Protein AF-A0A2E2G6U6-F1 (afdb_monomer_lite)

pLDDT: mean 74.62, std 21.9, range [36.53, 96.88]

Radius of gyration: 18.7 Å; chains: 1; bounding box: 48×31×41 Å

Sequence (87 aa):
MLADAGLSTIASRLDGMNRTRSVVLVVVQNRYVLRDGQVMFSTHQPEGLEVLTYRSAVNEQTHLLLTDTAEVTFLMRCREDVHHRFV

Secondary structure (DSSP, 8-state):
---------------S-----------PEEEEE-TTS-EEEES---TTS-EEEEEEETTEEEEEE-SHHHHHHHHHHHHHHHHT---

Foldseek 3Di:
DDDDDPPDDDDDDDDDDDPPPPPPPLQAWEWEQEPVRDIDTDPDDLPPFPWDWDAPDPRYIYTYHDDPVNVVVVVVVVVVVVVVPDD

Structure (mmCIF, N/CA/C/O backbone):
data_AF-A0A2E2G6U6-F1
#
_entry.id   AF-A0A2E2G6U6-F1
#
loop_
_atom_site.group_PDB
_atom_site.id
_atom_site.type_symbol
_atom_site.label_atom_id
_atom_site.label_alt_id
_atom_site.label_comp_id
_atom_site.label_asym_id
_atom_site.label_entity_id
_atom_site.label_seq_id
_atom_site.pdbx_PDB_ins_code
_atom_site.Cartn_x
_atom_site.Cartn_y
_atom_site.Cartn_z
_atom_site.occupancy
_atom_site.B_iso_or_equiv
_atom_site.auth_seq_id
_atom_site.auth_comp_id
_atom_site.auth_asym_id
_atom_site.auth_atom_id
_atom_site.pdbx_PDB_model_num
ATOM 1 N N . MET A 1 1 ? -4.534 -5.610 -33.339 1.00 41.47 1 MET A N 1
ATOM 2 C CA . MET A 1 1 ? -4.168 -4.437 -32.520 1.00 41.47 1 MET A CA 1
ATOM 3 C C . MET A 1 1 ? -3.441 -4.976 -31.292 1.00 41.47 1 MET A C 1
ATOM 5 O O . MET A 1 1 ? -4.086 -5.398 -30.346 1.00 41.47 1 MET A O 1
ATOM 9 N N . LEU A 1 2 ? -2.119 -5.121 -31.383 1.00 38.09 2 LEU A N 1
ATOM 10 C CA . LEU A 1 2 ? -1.233 -5.572 -30.304 1.00 38.09 2 LEU A CA 1
ATOM 11 C C . LEU A 1 2 ? -0.073 -4.573 -30.297 1.00 38.09 2 LEU A C 1
ATOM 13 O O . LEU A 1 2 ? 0.523 -4.344 -31.346 1.00 38.09 2 LEU A O 1
ATOM 17 N N . ALA A 1 3 ? 0.142 -3.898 -29.170 1.00 40.59 3 ALA A N 1
ATOM 18 C CA . ALA A 1 3 ? 1.194 -2.902 -29.023 1.00 40.59 3 ALA A CA 1
ATOM 19 C C . ALA A 1 3 ? 2.528 -3.619 -28.785 1.00 40.59 3 ALA A C 1
ATOM 21 O O . ALA A 1 3 ? 2.664 -4.366 -27.817 1.00 40.59 3 ALA A O 1
ATOM 22 N N . ASP A 1 4 ? 3.475 -3.406 -29.697 1.00 39.72 4 ASP A N 1
ATOM 23 C CA . ASP A 1 4 ? 4.836 -3.927 -29.626 1.00 39.72 4 ASP A CA 1
ATOM 24 C C . ASP A 1 4 ? 5.586 -3.323 -28.434 1.00 39.72 4 ASP A C 1
ATOM 26 O O . ASP A 1 4 ? 5.663 -2.103 -28.257 1.00 39.72 4 ASP A O 1
ATOM 30 N N . ALA A 1 5 ? 6.146 -4.205 -27.611 1.00 42.25 5 ALA A N 1
ATOM 31 C CA . ALA A 1 5 ? 7.009 -3.873 -26.495 1.00 42.25 5 ALA A CA 1
ATOM 32 C C . ALA A 1 5 ? 8.355 -3.354 -27.026 1.00 42.25 5 ALA A C 1
ATOM 34 O O . ALA A 1 5 ? 9.214 -4.120 -27.460 1.00 42.25 5 ALA A O 1
ATOM 35 N N . GLY A 1 6 ? 8.548 -2.037 -26.977 1.00 37.25 6 GLY A N 1
ATOM 36 C CA . GLY A 1 6 ? 9.815 -1.389 -27.308 1.00 37.25 6 GLY A CA 1
ATOM 37 C C . GLY A 1 6 ? 10.876 -1.600 -26.224 1.00 37.25 6 GLY A C 1
ATOM 38 O O . GLY A 1 6 ? 11.134 -0.700 -25.432 1.00 37.25 6 GLY A O 1
ATOM 39 N N . LEU A 1 7 ? 11.506 -2.776 -26.195 1.00 46.84 7 LEU A N 1
ATOM 40 C CA . LEU A 1 7 ? 12.774 -3.018 -25.498 1.00 46.84 7 LEU A CA 1
ATOM 41 C C . LEU A 1 7 ? 13.924 -2.819 -26.497 1.00 46.84 7 LEU A C 1
ATOM 43 O O . LEU A 1 7 ? 14.266 -3.732 -27.247 1.00 46.84 7 LEU A O 1
ATOM 47 N N . SER A 1 8 ? 14.524 -1.626 -26.538 1.00 43.56 8 SER A N 1
ATOM 48 C CA . SER A 1 8 ? 15.690 -1.362 -27.389 1.00 43.56 8 SER A CA 1
ATOM 49 C C . SER A 1 8 ? 17.008 -1.765 -26.707 1.00 43.56 8 SER A C 1
ATOM 51 O O . SER A 1 8 ? 17.559 -1.071 -25.861 1.00 43.56 8 SER A O 1
ATOM 53 N N . THR A 1 9 ? 17.470 -2.949 -27.113 1.00 42.41 9 THR A N 1
ATOM 54 C CA . THR A 1 9 ? 18.830 -3.347 -27.526 1.00 42.41 9 THR A CA 1
ATOM 55 C C . THR A 1 9 ? 20.059 -2.837 -26.756 1.00 42.41 9 THR A C 1
ATOM 57 O O . THR A 1 9 ? 20.463 -1.679 -26.818 1.00 42.41 9 THR A O 1
ATOM 60 N N . ILE A 1 10 ? 20.747 -3.817 -26.165 1.00 57.66 10 ILE A N 1
ATOM 61 C CA . ILE A 1 10 ? 22.098 -3.794 -25.591 1.00 57.66 10 ILE A CA 1
ATOM 62 C C . ILE A 1 10 ? 23.142 -3.442 -26.666 1.00 57.66 10 ILE A C 1
ATOM 64 O O . ILE A 1 10 ? 23.225 -4.117 -27.691 1.00 57.66 10 ILE A O 1
ATOM 68 N N . ALA A 1 11 ? 24.005 -2.461 -26.393 1.00 41.81 11 ALA A N 1
ATOM 69 C CA . ALA A 1 11 ? 25.236 -2.229 -27.148 1.00 41.81 11 ALA A CA 1
ATOM 70 C C . ALA A 1 11 ? 26.439 -2.222 -26.194 1.00 41.81 11 ALA A C 1
ATOM 72 O O . ALA A 1 11 ? 26.733 -1.231 -25.530 1.00 41.81 11 ALA A O 1
ATOM 73 N N . SER A 1 12 ? 27.137 -3.352 -26.121 1.00 48.12 12 SER A N 1
ATOM 74 C CA . SER A 1 12 ? 28.441 -3.489 -25.477 1.00 48.12 12 SER A CA 1
ATOM 75 C C . SER A 1 12 ? 29.538 -3.449 -26.541 1.00 48.12 12 SER A C 1
ATOM 77 O O . SER A 1 12 ? 29.801 -4.446 -27.209 1.00 48.12 12 SER A O 1
ATOM 79 N N . ARG A 1 13 ? 30.218 -2.305 -26.686 1.00 45.75 13 ARG A N 1
ATOM 80 C CA . ARG A 1 13 ? 31.565 -2.237 -27.275 1.00 45.75 13 ARG A CA 1
ATOM 81 C C . ARG A 1 13 ? 32.411 -1.220 -26.515 1.00 45.75 13 ARG A C 1
ATOM 83 O O . ARG A 1 13 ? 32.105 -0.034 -26.505 1.00 45.75 13 ARG A O 1
ATOM 90 N N . LEU A 1 14 ? 33.442 -1.735 -25.843 1.00 54.47 14 LEU A N 1
ATOM 91 C CA . LEU A 1 14 ? 34.535 -0.959 -25.272 1.00 54.47 14 LEU A CA 1
ATOM 92 C C . LEU A 1 14 ? 35.340 -0.336 -26.415 1.00 54.47 14 LEU A C 1
ATOM 94 O O . LEU A 1 14 ? 35.913 -1.086 -27.198 1.00 54.47 14 LEU A O 1
ATOM 98 N N . ASP A 1 15 ? 35.451 0.988 -26.446 1.00 45.00 15 ASP A N 1
ATOM 99 C CA . ASP A 1 15 ? 36.742 1.628 -26.692 1.00 45.00 15 ASP A CA 1
ATOM 100 C C . ASP A 1 15 ? 36.730 3.081 -26.195 1.00 45.00 15 ASP A C 1
ATOM 102 O O . ASP A 1 15 ? 35.729 3.780 -26.331 1.00 45.00 15 ASP A O 1
ATOM 106 N N . GLY A 1 16 ? 37.840 3.534 -25.614 1.00 43.06 16 GLY A N 1
ATOM 107 C CA . GLY A 1 16 ? 38.064 4.958 -25.331 1.00 43.06 16 GLY A CA 1
ATOM 108 C C . GLY A 1 16 ? 37.573 5.489 -23.976 1.00 43.06 16 GLY A C 1
ATOM 109 O O . GLY A 1 16 ? 36.489 6.039 -23.834 1.00 43.06 16 GLY A O 1
ATOM 110 N N . MET A 1 17 ? 38.447 5.375 -22.977 1.00 49.94 17 MET A N 1
ATOM 111 C CA . MET A 1 17 ? 38.747 6.361 -21.924 1.00 49.94 17 MET A CA 1
ATOM 112 C C . MET A 1 17 ? 37.845 7.622 -21.814 1.00 49.94 17 MET A C 1
ATOM 114 O O . MET A 1 17 ? 38.249 8.729 -22.147 1.00 49.94 17 MET A O 1
ATOM 118 N N . ASN A 1 18 ? 36.649 7.477 -21.240 1.00 48.03 18 ASN A N 1
ATOM 119 C CA . ASN A 1 18 ? 35.986 8.520 -20.449 1.00 48.03 18 ASN A CA 1
ATOM 120 C C . ASN A 1 18 ? 34.950 7.831 -19.552 1.00 48.03 18 ASN A C 1
ATOM 122 O O . ASN A 1 18 ? 33.861 7.475 -19.996 1.00 48.03 18 ASN A O 1
ATOM 126 N N . ARG A 1 19 ? 35.309 7.543 -18.293 1.00 49.75 19 ARG A N 1
ATOM 127 C CA . ARG A 1 19 ? 34.392 6.917 -17.322 1.00 49.75 19 ARG A CA 1
ATOM 128 C C . ARG A 1 19 ? 33.369 7.946 -16.843 1.00 49.75 19 ARG A C 1
ATOM 130 O O . ARG A 1 19 ? 33.348 8.327 -15.674 1.00 49.75 19 ARG A O 1
ATOM 137 N N . THR A 1 20 ? 32.491 8.371 -17.739 1.00 54.22 20 THR A N 1
ATOM 138 C CA . THR A 1 20 ? 31.211 8.947 -17.356 1.00 54.22 20 THR A CA 1
ATOM 139 C C . THR A 1 20 ? 30.443 7.811 -16.693 1.00 54.22 20 THR A C 1
ATOM 141 O O . THR A 1 20 ? 30.039 6.856 -17.353 1.00 54.22 20 THR A O 1
ATOM 144 N N . ARG A 1 21 ? 30.327 7.838 -15.361 1.00 49.41 21 ARG A N 1
ATOM 145 C CA . ARG A 1 21 ? 29.431 6.933 -14.635 1.00 49.41 21 ARG A CA 1
ATOM 146 C C . ARG A 1 21 ? 28.022 7.190 -15.165 1.00 49.41 21 ARG A C 1
ATOM 148 O O . ARG A 1 21 ? 27.377 8.143 -14.742 1.00 49.41 21 ARG A O 1
ATOM 155 N N . SER A 1 22 ? 27.553 6.363 -16.093 1.00 54.75 22 SER A N 1
ATOM 156 C CA . SER A 1 22 ? 26.136 6.293 -16.425 1.00 54.75 22 SER A CA 1
ATOM 157 C C . SER A 1 22 ? 25.419 5.791 -15.178 1.00 54.75 22 SER A C 1
ATOM 159 O O . SER A 1 22 ? 25.423 4.598 -14.878 1.00 54.75 22 SER A O 1
ATOM 161 N N . VAL A 1 23 ? 24.877 6.720 -14.393 1.00 57.69 23 VAL A N 1
ATOM 162 C CA . VAL A 1 23 ? 23.959 6.396 -13.306 1.00 57.69 23 VAL A CA 1
ATOM 163 C C . VAL A 1 23 ? 22.679 5.929 -13.982 1.00 57.69 23 VAL A C 1
ATOM 165 O O . VAL A 1 23 ? 21.906 6.736 -14.490 1.00 57.69 23 VAL A O 1
ATOM 168 N N . VAL A 1 24 ? 22.489 4.615 -14.059 1.00 59.25 24 VAL A N 1
ATOM 169 C CA . VAL A 1 24 ? 21.208 4.051 -14.477 1.00 59.25 24 VAL A CA 1
ATOM 170 C C . VAL A 1 24 ? 20.239 4.324 -13.334 1.00 59.25 24 VAL A C 1
ATOM 172 O O . VAL A 1 24 ? 20.305 3.670 -12.294 1.00 59.25 24 VAL A O 1
ATOM 175 N N . LEU A 1 25 ? 19.389 5.341 -13.493 1.00 58.59 25 LEU A N 1
ATOM 176 C CA . LEU A 1 25 ? 18.288 5.592 -12.572 1.00 58.59 25 LEU A CA 1
ATOM 177 C C . LEU A 1 25 ? 17.300 4.437 -12.728 1.00 58.59 25 LEU A C 1
ATOM 179 O O . LEU A 1 25 ? 16.489 4.408 -13.651 1.00 58.59 25 LEU A O 1
ATOM 183 N N . VAL A 1 26 ? 17.406 3.453 -11.844 1.00 62.50 26 VAL A N 1
ATOM 184 C CA . VAL A 1 26 ? 16.406 2.400 -11.740 1.00 62.50 26 VAL A CA 1
ATOM 185 C C . VAL A 1 26 ? 15.185 3.021 -11.076 1.00 62.50 26 VAL A C 1
ATOM 187 O O . VAL A 1 26 ? 15.173 3.241 -9.866 1.00 62.50 26 VAL A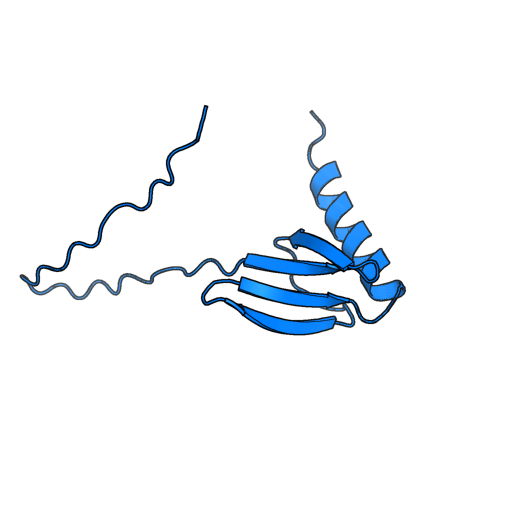 O 1
ATOM 190 N N . VAL A 1 27 ? 14.179 3.361 -11.879 1.00 70.12 27 VAL A N 1
ATOM 191 C CA . VAL A 1 27 ? 12.883 3.805 -11.364 1.00 70.12 27 VAL A CA 1
ATOM 192 C C . VAL A 1 27 ? 12.232 2.597 -10.697 1.00 70.12 27 VAL A C 1
ATOM 194 O O . VAL A 1 27 ? 11.856 1.641 -11.372 1.00 70.12 27 VAL A O 1
ATOM 197 N N . VAL A 1 28 ? 12.161 2.619 -9.367 1.00 77.38 28 VAL A N 1
ATOM 198 C CA . VAL A 1 28 ? 11.467 1.591 -8.589 1.00 77.38 28 VAL A CA 1
ATOM 199 C C . VAL A 1 28 ? 9.982 1.925 -8.593 1.00 77.38 28 VAL A C 1
ATOM 201 O O . VAL A 1 28 ? 9.579 3.011 -8.181 1.00 77.38 28 VAL A O 1
ATOM 204 N N . GLN A 1 29 ? 9.170 0.999 -9.085 1.00 86.44 29 GLN A N 1
ATOM 205 C CA . GLN A 1 29 ? 7.722 1.129 -9.115 1.00 86.44 29 GLN A CA 1
ATOM 206 C C . GLN A 1 29 ? 7.135 0.628 -7.791 1.00 86.44 29 GLN A C 1
ATOM 208 O O . GLN A 1 29 ? 7.346 -0.530 -7.421 1.00 86.44 29 GLN A O 1
ATOM 213 N N . ASN A 1 30 ? 6.381 1.480 -7.088 1.00 92.12 30 ASN A N 1
ATOM 214 C CA . ASN A 1 30 ? 5.698 1.067 -5.863 1.00 92.12 30 ASN A CA 1
ATOM 215 C C . ASN A 1 30 ? 4.322 0.485 -6.196 1.00 92.12 30 ASN A C 1
ATOM 217 O O . ASN A 1 30 ? 3.494 1.102 -6.876 1.00 92.12 30 ASN A O 1
ATOM 221 N N . ARG A 1 31 ? 4.086 -0.714 -5.679 1.00 94.69 31 ARG A N 1
ATOM 222 C CA . ARG A 1 31 ? 2.869 -1.498 -5.843 1.00 94.69 31 ARG A CA 1
ATOM 223 C C . ARG A 1 31 ? 2.220 -1.681 -4.475 1.00 94.69 31 ARG A C 1
ATOM 225 O O . ARG A 1 31 ? 2.795 -2.312 -3.601 1.00 94.69 31 ARG A O 1
ATOM 232 N N . TYR A 1 32 ? 1.023 -1.157 -4.285 1.00 95.56 32 TYR A N 1
ATOM 233 C CA . TYR A 1 32 ? 0.254 -1.281 -3.053 1.00 95.56 32 TYR A CA 1
ATOM 234 C C . TYR A 1 32 ? -0.804 -2.367 -3.213 1.00 95.56 32 TYR A C 1
ATOM 236 O O . TYR A 1 32 ? -1.542 -2.373 -4.197 1.00 95.56 32 TYR A O 1
ATOM 244 N N . VAL A 1 33 ? -0.857 -3.299 -2.266 1.00 96.00 33 VAL A N 1
ATOM 245 C CA . VAL A 1 33 ? -1.871 -4.354 -2.206 1.00 96.00 33 VAL A CA 1
ATOM 246 C C . VAL A 1 33 ? -2.872 -3.969 -1.126 1.00 96.00 33 VAL A C 1
ATOM 248 O O . VAL A 1 33 ? -2.514 -3.887 0.054 1.00 96.00 33 VAL A O 1
ATOM 251 N N . LEU A 1 34 ? -4.100 -3.701 -1.563 1.00 94.81 34 LEU A N 1
ATOM 252 C CA . LEU A 1 34 ? -5.248 -3.449 -0.702 1.00 94.81 34 LEU A CA 1
ATOM 253 C C . LEU A 1 34 ? -5.661 -4.743 0.005 1.00 94.81 34 LEU A C 1
ATOM 255 O O . LEU A 1 34 ? -5.322 -5.854 -0.420 1.00 94.81 34 LEU A O 1
ATOM 259 N N . ARG A 1 35 ? -6.417 -4.612 1.086 1.00 92.75 35 ARG A N 1
ATOM 260 C CA . ARG A 1 35 ? -6.858 -5.739 1.912 1.00 92.75 35 ARG A CA 1
ATOM 261 C C . ARG A 1 35 ? -7.825 -6.673 1.1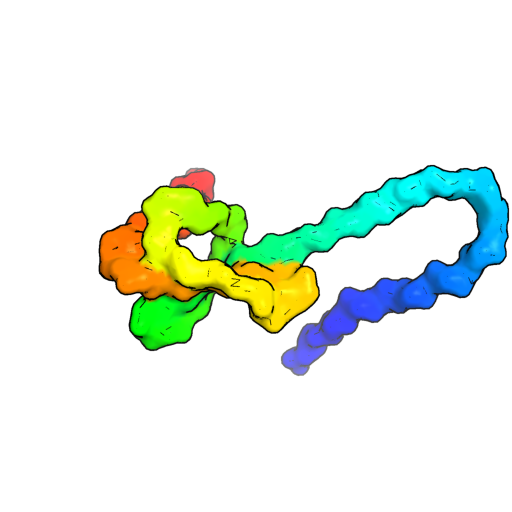95 1.00 92.75 35 ARG A C 1
ATOM 263 O O . ARG A 1 35 ? -7.893 -7.848 1.545 1.00 92.75 35 ARG A O 1
ATOM 270 N N . ASP A 1 36 ? -8.542 -6.175 0.193 1.00 93.00 36 ASP A N 1
ATOM 271 C CA . ASP A 1 36 ? -9.393 -6.982 -0.686 1.00 93.00 36 ASP A CA 1
ATOM 272 C C . ASP A 1 36 ? -8.605 -7.714 -1.793 1.00 93.00 36 ASP A C 1
ATOM 274 O O . ASP A 1 36 ? -9.181 -8.450 -2.594 1.00 93.00 36 ASP A O 1
ATOM 278 N N . GLY A 1 37 ? -7.280 -7.540 -1.828 1.00 92.44 37 GLY A N 1
ATOM 279 C CA . GLY A 1 37 ? -6.381 -8.142 -2.806 1.00 92.44 37 GLY A CA 1
ATOM 280 C C . GLY A 1 37 ? -6.209 -7.327 -4.087 1.00 92.44 37 GLY A C 1
ATOM 281 O O . GLY A 1 37 ? -5.414 -7.725 -4.946 1.00 92.44 37 GLY A O 1
ATOM 282 N N . GLN A 1 38 ? -6.898 -6.191 -4.235 1.00 94.62 38 GLN A N 1
ATOM 283 C CA . GLN A 1 38 ? -6.663 -5.288 -5.355 1.00 94.62 38 GLN A CA 1
ATOM 284 C C . GLN A 1 38 ? -5.263 -4.681 -5.290 1.00 94.62 38 GLN A C 1
ATOM 286 O O . GLN A 1 38 ? -4.663 -4.499 -4.230 1.00 94.62 38 GLN A O 1
ATOM 291 N N . VAL A 1 39 ? -4.731 -4.358 -6.464 1.00 93.75 39 VAL A N 1
ATOM 292 C CA . VAL A 1 39 ? -3.387 -3.815 -6.625 1.00 93.75 39 VAL A CA 1
ATOM 293 C C . VAL A 1 39 ? -3.487 -2.414 -7.202 1.00 93.75 39 VAL A C 1
ATOM 295 O O . VAL A 1 39 ? -4.085 -2.219 -8.258 1.00 93.75 39 VAL A O 1
ATOM 298 N N . MET A 1 40 ? -2.829 -1.460 -6.553 1.00 92.56 40 MET A N 1
ATOM 299 C CA . MET A 1 40 ? -2.691 -0.090 -7.031 1.00 92.56 40 MET A CA 1
ATOM 300 C C . MET A 1 40 ? -1.222 0.280 -7.199 1.00 92.56 40 MET A C 1
ATOM 302 O O . MET A 1 40 ? -0.367 -0.133 -6.421 1.00 92.56 40 MET A O 1
ATOM 306 N N . PHE A 1 41 ? -0.923 1.094 -8.204 1.00 90.94 41 PHE A N 1
ATOM 307 C CA . PHE A 1 41 ? 0.406 1.668 -8.393 1.00 90.94 41 PHE A CA 1
ATOM 308 C C . PHE A 1 41 ? 0.384 3.123 -7.946 1.00 90.94 41 PHE A C 1
ATOM 310 O O . PHE A 1 41 ? -0.565 3.846 -8.245 1.00 90.94 41 PHE A O 1
ATOM 317 N N . SER A 1 42 ? 1.414 3.549 -7.225 1.00 88.56 42 SER A N 1
ATOM 318 C CA . SER A 1 42 ? 1.514 4.919 -6.724 1.00 88.56 42 SER A CA 1
ATOM 319 C C . SER A 1 42 ? 2.972 5.350 -6.663 1.00 88.56 42 SER A C 1
ATOM 321 O O . SER A 1 42 ? 3.858 4.528 -6.456 1.00 88.56 42 SER A O 1
ATOM 323 N N . THR A 1 43 ? 3.243 6.635 -6.846 1.00 86.81 43 THR A N 1
ATOM 324 C CA . THR A 1 43 ? 4.569 7.224 -6.596 1.00 86.81 43 THR A CA 1
ATOM 325 C C . THR A 1 43 ? 4.764 7.572 -5.123 1.00 86.81 43 THR A C 1
ATOM 327 O O . THR A 1 43 ? 5.891 7.823 -4.697 1.00 86.81 43 THR A O 1
ATOM 330 N N . HIS A 1 44 ? 3.686 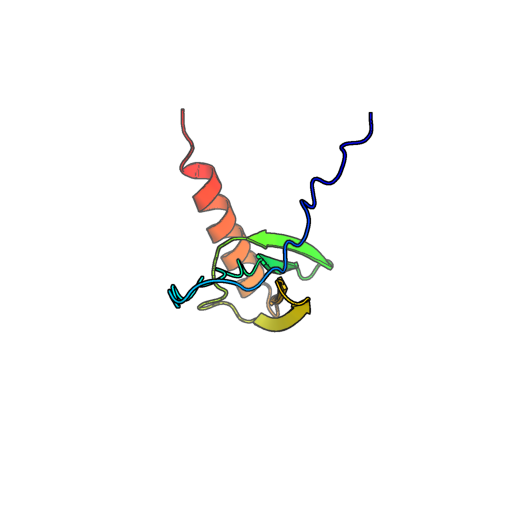7.552 -4.334 1.00 86.88 44 HIS A N 1
ATOM 331 C CA . HIS A 1 44 ? 3.740 7.813 -2.907 1.00 86.88 44 HIS A CA 1
ATOM 332 C C . HIS A 1 44 ? 4.619 6.795 -2.193 1.00 86.88 44 HIS A C 1
ATOM 334 O O . HIS A 1 44 ? 4.568 5.589 -2.463 1.00 86.88 44 HIS A O 1
ATOM 340 N N . GLN A 1 45 ? 5.401 7.299 -1.245 1.00 88.00 45 GLN A N 1
ATOM 341 C CA . GLN A 1 45 ? 6.134 6.468 -0.305 1.0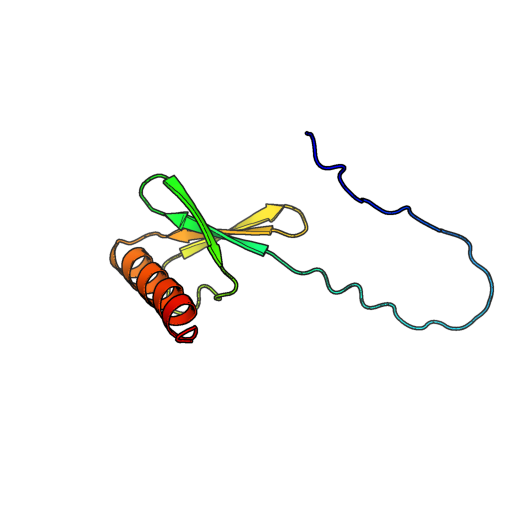0 88.00 45 GLN A CA 1
ATOM 342 C C . GLN A 1 45 ? 5.194 5.990 0.810 1.00 88.00 45 GLN A C 1
ATOM 344 O O . GLN A 1 45 ? 4.243 6.698 1.159 1.00 88.00 45 GLN A O 1
ATOM 349 N N . PRO A 1 46 ? 5.456 4.819 1.411 1.00 89.50 46 PRO A N 1
ATOM 350 C CA . PRO A 1 46 ? 4.592 4.246 2.440 1.00 89.50 46 PRO A CA 1
ATOM 351 C C . PRO A 1 46 ? 4.732 4.932 3.812 1.00 89.50 46 PRO A C 1
ATOM 353 O O . PRO A 1 46 ? 4.347 4.373 4.835 1.00 89.50 46 PRO A O 1
ATOM 356 N N . GLU A 1 47 ? 5.325 6.123 3.876 1.00 91.81 47 GLU A N 1
ATOM 357 C CA . GLU A 1 47 ? 5.639 6.810 5.126 1.00 91.81 47 GLU A CA 1
ATOM 358 C C . GLU A 1 47 ? 4.368 7.111 5.933 1.00 91.81 47 GLU A C 1
ATOM 360 O O . GLU A 1 47 ? 3.396 7.695 5.436 1.00 91.81 47 GLU A O 1
ATOM 365 N N . GLY A 1 48 ? 4.375 6.689 7.199 1.00 90.12 48 GLY A N 1
ATOM 366 C CA . GLY A 1 48 ? 3.222 6.804 8.093 1.00 90.12 48 GLY A CA 1
ATOM 367 C C . GLY A 1 48 ? 2.080 5.829 7.790 1.00 90.12 48 GLY A C 1
ATOM 368 O O . GLY A 1 48 ? 1.021 5.960 8.395 1.00 90.12 48 GLY A O 1
ATOM 369 N N . LEU A 1 49 ? 2.271 4.868 6.879 1.00 95.56 49 LEU A N 1
ATOM 370 C CA . LEU A 1 49 ? 1.338 3.768 6.653 1.00 95.56 49 LEU A CA 1
ATOM 371 C C . LEU A 1 49 ? 1.840 2.500 7.344 1.00 95.56 49 LEU A C 1
ATOM 373 O O . LEU A 1 49 ? 3.018 2.147 7.269 1.00 95.56 49 LEU A O 1
ATOM 377 N N . GLU A 1 50 ? 0.924 1.774 7.974 1.00 96.56 50 GLU A N 1
ATOM 378 C CA . GLU A 1 50 ? 1.204 0.442 8.502 1.00 96.56 50 GLU A CA 1
ATOM 379 C C . GLU A 1 50 ? 1.234 -0.561 7.344 1.00 96.56 50 GLU A C 1
ATOM 381 O O . GLU A 1 50 ? 0.199 -1.076 6.907 1.00 96.56 50 GLU A O 1
ATOM 386 N N . VAL A 1 51 ? 2.436 -0.807 6.818 1.00 96.88 51 VAL A N 1
ATOM 387 C CA . VAL A 1 51 ? 2.657 -1.704 5.680 1.00 96.88 51 VAL A CA 1
ATOM 388 C C . VAL A 1 51 ? 3.722 -2.759 5.953 1.00 96.88 51 VAL A C 1
ATOM 390 O O . VAL A 1 51 ? 4.731 -2.501 6.609 1.00 96.88 51 VAL A O 1
ATOM 393 N N . LEU A 1 52 ? 3.550 -3.933 5.347 1.00 96.12 52 LEU A N 1
ATOM 394 C CA . LEU A 1 52 ? 4.645 -4.874 5.124 1.00 96.12 52 LEU A CA 1
ATOM 395 C C . LEU A 1 52 ? 5.228 -4.629 3.734 1.00 96.12 52 LEU A C 1
ATOM 397 O O . LEU A 1 52 ? 4.508 -4.665 2.739 1.00 96.12 52 LEU A O 1
ATOM 401 N N . THR A 1 53 ? 6.537 -4.406 3.657 1.00 95.31 53 THR A N 1
ATOM 402 C CA . THR A 1 53 ? 7.208 -4.060 2.401 1.00 95.31 53 THR A CA 1
ATOM 403 C C . THR A 1 53 ? 8.180 -5.148 1.973 1.00 95.31 53 THR A C 1
ATOM 405 O O . THR A 1 53 ? 9.027 -5.571 2.757 1.00 95.31 53 THR A O 1
ATOM 408 N N . TYR A 1 54 ? 8.090 -5.573 0.715 1.00 92.12 54 TYR A N 1
ATOM 409 C CA . TYR A 1 54 ? 9.005 -6.544 0.121 1.00 92.12 54 TYR A CA 1
ATOM 410 C C . TYR A 1 54 ? 9.296 -6.210 -1.342 1.00 92.12 54 TYR A C 1
ATOM 412 O O . TYR A 1 54 ? 8.527 -5.529 -2.018 1.00 92.12 54 TYR A O 1
ATOM 420 N N . ARG A 1 55 ? 10.432 -6.688 -1.852 1.00 91.62 55 ARG A N 1
ATOM 421 C CA . ARG A 1 55 ? 10.793 -6.529 -3.264 1.00 91.62 55 ARG A CA 1
ATOM 422 C C . ARG A 1 55 ? 10.147 -7.652 -4.077 1.00 91.62 55 ARG A C 1
ATOM 424 O O . ARG A 1 55 ? 10.440 -8.817 -3.820 1.00 91.62 55 ARG A O 1
ATOM 431 N N . SER A 1 56 ? 9.283 -7.310 -5.033 1.00 84.31 56 SER A N 1
ATOM 432 C CA . SER A 1 56 ? 8.629 -8.293 -5.915 1.00 84.31 56 SER A CA 1
ATOM 433 C C . SER A 1 56 ? 9.449 -8.591 -7.169 1.00 84.31 56 SER A C 1
ATOM 435 O O . SER A 1 56 ? 9.482 -9.733 -7.618 1.00 84.31 56 SER A O 1
ATOM 437 N N . ALA A 1 57 ? 10.146 -7.586 -7.704 1.00 85.00 57 ALA A N 1
ATOM 438 C CA . ALA A 1 57 ? 11.017 -7.703 -8.870 1.00 85.00 57 ALA A CA 1
ATOM 439 C C . ALA A 1 57 ? 12.198 -6.723 -8.766 1.00 85.00 57 ALA A C 1
ATOM 441 O O . ALA A 1 57 ? 12.269 -5.913 -7.844 1.00 85.00 57 ALA A O 1
ATOM 442 N N . VAL A 1 58 ? 13.139 -6.779 -9.718 1.00 79.38 58 VAL A N 1
ATOM 443 C CA . VAL A 1 58 ? 14.352 -5.930 -9.718 1.00 79.38 58 VAL A CA 1
ATOM 444 C C . VAL A 1 58 ? 14.009 -4.436 -9.618 1.00 79.38 58 VAL A C 1
ATOM 446 O O . VAL A 1 58 ? 14.703 -3.706 -8.912 1.00 79.38 58 VAL A O 1
ATOM 449 N N . ASN A 1 59 ? 12.898 -4.017 -10.234 1.00 86.06 59 ASN A N 1
ATOM 450 C CA . ASN A 1 59 ? 12.448 -2.624 -10.283 1.00 86.06 59 ASN A CA 1
ATOM 451 C C . ASN A 1 59 ? 11.079 -2.415 -9.615 1.00 86.06 59 ASN A C 1
ATOM 453 O O . ASN A 1 59 ? 10.400 -1.439 -9.913 1.00 86.06 59 ASN A O 1
ATOM 457 N N . GLU A 1 60 ? 10.649 -3.318 -8.731 1.00 87.00 60 GLU A N 1
ATOM 458 C CA . GLU A 1 60 ? 9.330 -3.228 -8.100 1.00 87.00 60 GLU A CA 1
ATOM 459 C C . GLU A 1 60 ? 9.391 -3.482 -6.598 1.00 87.00 60 GLU A C 1
ATOM 461 O O . GLU A 1 60 ? 9.976 -4.464 -6.122 1.00 87.00 60 GLU A O 1
ATOM 466 N N . GLN A 1 61 ? 8.717 -2.614 -5.853 1.00 93.44 61 GLN A N 1
ATOM 467 C CA . GLN A 1 61 ? 8.563 -2.715 -4.413 1.00 93.44 61 GLN A CA 1
ATOM 468 C C . GLN A 1 61 ? 7.079 -2.841 -4.086 1.00 93.44 61 GLN A C 1
ATOM 470 O O . GLN A 1 61 ? 6.272 -1.999 -4.469 1.00 93.44 61 GLN A O 1
ATOM 475 N N . THR A 1 62 ? 6.712 -3.932 -3.418 1.00 95.00 62 THR A N 1
ATOM 476 C CA . THR A 1 62 ? 5.331 -4.205 -3.031 1.00 95.00 62 THR A CA 1
ATOM 477 C C . THR A 1 62 ? 5.114 -3.860 -1.557 1.00 95.00 62 THR A C 1
ATOM 479 O O . THR A 1 62 ? 5.908 -4.251 -0.699 1.00 95.00 62 THR A O 1
ATOM 482 N N . HIS A 1 63 ? 4.021 -3.158 -1.270 1.00 96.44 63 HIS A N 1
ATOM 483 C CA . HIS A 1 63 ? 3.575 -2.747 0.057 1.00 96.44 63 HIS A CA 1
ATOM 484 C C . HIS A 1 63 ? 2.194 -3.348 0.334 1.00 96.44 63 HIS A C 1
ATOM 486 O O . HIS A 1 63 ? 1.225 -3.035 -0.355 1.00 96.44 63 HIS A O 1
ATOM 492 N N . LEU A 1 64 ? 2.097 -4.219 1.333 1.00 96.81 64 LEU A N 1
ATOM 493 C CA . LEU A 1 64 ? 0.835 -4.790 1.794 1.00 96.81 64 LEU A CA 1
ATOM 494 C C . LEU A 1 64 ? 0.281 -3.934 2.933 1.00 96.81 64 LEU A C 1
ATOM 496 O O . LEU A 1 64 ? 0.959 -3.777 3.949 1.00 96.81 64 LEU A O 1
ATOM 500 N N . LEU A 1 65 ? -0.930 -3.402 2.771 1.00 96.44 65 LEU A N 1
ATOM 501 C CA . LEU A 1 65 ? -1.600 -2.589 3.789 1.00 96.44 65 LEU A CA 1
ATOM 502 C C . LEU A 1 65 ? -2.138 -3.489 4.905 1.00 96.44 65 LEU A C 1
ATOM 504 O O . LEU A 1 65 ? -2.909 -4.414 4.654 1.00 96.44 65 LEU A O 1
ATOM 508 N N . LEU A 1 66 ? -1.703 -3.238 6.140 1.00 95.50 66 LEU A N 1
ATOM 509 C CA . LEU A 1 66 ? -1.974 -4.139 7.265 1.00 95.50 66 LEU A CA 1
ATOM 510 C C . LEU A 1 66 ? -3.248 -3.779 8.036 1.00 95.50 66 LEU A C 1
ATOM 512 O O . LEU A 1 66 ? -3.827 -4.637 8.707 1.00 95.50 66 LEU A O 1
ATOM 516 N N . THR A 1 67 ? -3.708 -2.532 7.932 1.00 96.19 67 THR A N 1
ATOM 517 C CA . THR A 1 67 ? -4.874 -2.015 8.659 1.00 96.19 67 THR A CA 1
ATOM 518 C C . THR A 1 67 ? -5.796 -1.206 7.760 1.00 96.19 67 THR A C 1
ATOM 520 O O . THR A 1 67 ? -5.370 -0.632 6.759 1.00 96.19 67 THR A O 1
ATOM 523 N N . ASP A 1 68 ? -7.076 -1.159 8.130 1.00 96.06 68 ASP A N 1
ATOM 524 C CA . ASP A 1 68 ? -8.085 -0.375 7.407 1.00 96.06 68 ASP A CA 1
ATOM 525 C C . ASP A 1 68 ? -7.720 1.115 7.427 1.00 96.06 68 ASP A C 1
ATOM 527 O O . ASP A 1 68 ? -7.857 1.815 6.428 1.00 96.06 68 ASP A O 1
ATOM 531 N N . THR A 1 69 ? -7.153 1.590 8.541 1.00 96.31 69 THR A N 1
ATOM 532 C CA . THR A 1 69 ? -6.632 2.954 8.673 1.00 96.31 69 THR A CA 1
ATOM 533 C C . THR A 1 69 ? -5.533 3.245 7.651 1.00 96.31 69 THR A C 1
ATOM 535 O O . THR A 1 69 ? -5.558 4.302 7.015 1.00 96.31 69 THR A O 1
ATOM 538 N N . ALA A 1 70 ? -4.582 2.323 7.457 1.00 95.69 70 ALA A N 1
ATOM 539 C CA . ALA A 1 70 ? -3.525 2.484 6.462 1.00 95.69 70 ALA A CA 1
ATOM 540 C C . ALA A 1 70 ? -4.095 2.507 5.036 1.00 95.69 70 ALA A C 1
ATOM 542 O O . ALA A 1 70 ? -3.694 3.351 4.235 1.00 95.69 70 ALA A O 1
ATOM 543 N N . GLU A 1 71 ? -5.058 1.634 4.730 1.00 95.62 71 GLU A N 1
ATOM 544 C CA . GLU A 1 71 ? -5.719 1.592 3.422 1.00 95.62 71 GLU A CA 1
ATOM 545 C C . GLU A 1 71 ? -6.493 2.877 3.116 1.00 95.62 71 GLU A C 1
ATOM 547 O O . GLU A 1 71 ? -6.282 3.487 2.067 1.00 95.62 71 GLU A O 1
ATOM 552 N N . VAL A 1 72 ? -7.323 3.349 4.048 1.00 94.81 72 VAL A N 1
ATOM 553 C CA . VAL A 1 72 ? -8.067 4.605 3.885 1.00 94.81 72 VAL A CA 1
ATOM 554 C C . VAL A 1 72 ? -7.105 5.779 3.708 1.00 94.81 72 VAL A C 1
ATOM 556 O O . VAL A 1 72 ? -7.285 6.586 2.798 1.00 94.81 72 VAL A O 1
ATOM 559 N N . THR A 1 73 ? -6.050 5.858 4.522 1.00 94.75 73 THR A N 1
ATOM 560 C CA . THR A 1 73 ? -5.046 6.931 4.421 1.00 94.75 73 THR A CA 1
ATOM 561 C C . THR A 1 73 ? -4.342 6.910 3.063 1.00 94.75 73 THR A C 1
ATOM 563 O O . THR A 1 73 ? -4.170 7.957 2.438 1.00 94.75 73 THR A O 1
ATOM 566 N N . PHE A 1 74 ? -3.973 5.726 2.571 1.00 94.31 74 PHE A N 1
ATOM 567 C CA . PHE A 1 74 ? -3.385 5.554 1.245 1.00 94.31 74 P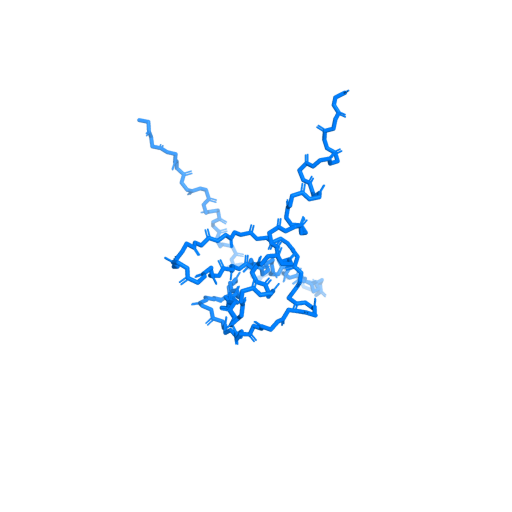HE A CA 1
ATOM 568 C C . PHE A 1 74 ? -4.333 6.009 0.125 1.00 94.31 74 PHE A C 1
ATOM 570 O O . PHE A 1 74 ? -3.925 6.763 -0.762 1.00 94.31 74 PHE A O 1
ATOM 577 N N . LEU A 1 75 ? -5.600 5.594 0.176 1.00 93.12 75 LEU A N 1
ATOM 578 C CA . LEU A 1 75 ? -6.604 5.953 -0.828 1.00 93.12 75 LEU A CA 1
ATOM 579 C C . LEU A 1 75 ? -6.895 7.457 -0.843 1.00 93.12 75 LEU A C 1
ATOM 581 O O . LEU A 1 75 ? -7.073 8.028 -1.920 1.00 93.12 75 LEU A O 1
ATOM 585 N N . MET A 1 76 ? -6.901 8.106 0.323 1.00 91.44 76 MET A N 1
ATOM 586 C CA . MET A 1 76 ? -7.050 9.560 0.430 1.00 91.44 76 MET A CA 1
ATOM 587 C C . MET A 1 76 ? -5.890 10.290 -0.253 1.00 91.44 76 MET A C 1
ATOM 589 O O . MET A 1 76 ? -6.139 11.127 -1.119 1.00 91.44 76 MET A O 1
ATOM 593 N N . ARG A 1 77 ? -4.639 9.893 0.026 1.00 89.50 77 ARG A N 1
ATOM 594 C CA . ARG A 1 77 ? -3.446 10.455 -0.640 1.00 89.50 77 ARG A CA 1
ATOM 595 C C . ARG A 1 77 ? -3.491 10.270 -2.159 1.00 89.50 77 ARG A C 1
ATOM 597 O O . ARG A 1 77 ? -3.214 11.194 -2.913 1.00 89.50 77 ARG A O 1
ATOM 604 N N . CYS A 1 78 ? -3.921 9.099 -2.632 1.00 85.38 78 CYS A N 1
ATOM 605 C CA . CYS A 1 78 ? -4.047 8.848 -4.070 1.00 85.38 78 CYS A CA 1
ATOM 606 C C . CYS A 1 78 ? -5.143 9.692 -4.743 1.00 85.38 78 CYS A C 1
ATOM 608 O O . CYS A 1 78 ? -5.052 9.968 -5.937 1.00 85.38 78 CYS A O 1
ATOM 610 N N . ARG A 1 79 ? -6.198 10.085 -4.017 1.00 78.31 79 ARG A N 1
ATOM 611 C CA . ARG A 1 79 ? -7.259 10.948 -4.561 1.00 78.31 79 ARG A CA 1
ATOM 612 C C . ARG A 1 79 ? -6.849 12.414 -4.646 1.00 78.31 79 ARG A C 1
ATOM 614 O O . ARG A 1 79 ? -7.288 13.082 -5.584 1.00 78.31 79 ARG A O 1
ATOM 621 N N . GLU A 1 80 ? -6.029 12.896 -3.715 1.00 69.38 80 GLU A N 1
ATOM 622 C CA . GLU A 1 80 ? -5.500 14.268 -3.725 1.00 69.38 80 GLU A CA 1
ATOM 623 C C . GLU A 1 80 ? -4.713 14.551 -5.016 1.00 69.38 80 GLU A C 1
ATOM 625 O O . GLU A 1 80 ? -4.975 15.551 -5.684 1.00 69.38 80 GLU A O 1
ATOM 630 N N . ASP A 1 81 ? -3.889 13.603 -5.472 1.00 60.03 81 ASP A N 1
ATOM 631 C CA . ASP A 1 81 ? -3.165 13.700 -6.751 1.00 60.03 81 ASP A CA 1
ATOM 632 C C . ASP A 1 81 ? -4.085 13.878 -7.970 1.00 60.03 81 ASP A C 1
ATOM 634 O O . ASP A 1 81 ? -3.751 14.583 -8.925 1.00 60.03 81 ASP A O 1
ATOM 638 N N . VAL A 1 82 ? -5.269 13.257 -7.956 1.00 57.34 82 VAL A N 1
ATOM 639 C CA . VAL A 1 82 ? -6.232 13.344 -9.068 1.00 57.34 82 VAL A CA 1
ATOM 640 C C . VAL A 1 82 ? -6.969 14.688 -9.058 1.00 57.34 82 VAL A C 1
ATOM 642 O O . VAL A 1 82 ? -7.350 15.190 -10.115 1.00 57.34 82 VAL A O 1
ATOM 645 N N . HIS A 1 83 ? -7.144 15.300 -7.883 1.00 49.09 83 HIS A N 1
ATOM 646 C CA . HIS A 1 83 ? -7.855 16.573 -7.724 1.00 49.09 83 HIS A CA 1
ATOM 647 C C . HIS A 1 83 ? -6.986 17.805 -8.017 1.00 49.09 83 HIS A C 1
ATOM 649 O O . HIS A 1 83 ? -7.518 18.902 -8.130 1.00 49.09 83 HIS A O 1
ATOM 655 N N . HIS A 1 84 ? -5.678 17.666 -8.242 1.00 44.25 84 HIS A N 1
ATOM 656 C CA . HIS A 1 84 ? -4.856 18.777 -8.747 1.00 44.25 84 HIS A CA 1
ATOM 657 C C . HIS A 1 84 ? -4.957 18.990 -10.268 1.00 44.25 84 HIS A C 1
ATOM 659 O O . HIS A 1 84 ? -4.317 19.890 -10.811 1.00 44.25 84 HIS A O 1
ATOM 665 N N . ARG A 1 85 ? -5.800 18.218 -10.966 1.00 40.59 85 ARG A N 1
ATOM 666 C CA . ARG A 1 85 ? -6.119 18.405 -12.387 1.00 40.59 85 ARG A CA 1
ATOM 667 C C . ARG A 1 85 ? -7.530 18.975 -12.560 1.00 40.59 85 ARG A C 1
ATOM 669 O O . ARG A 1 85 ? -8.393 18.330 -13.149 1.00 40.59 85 ARG A O 1
ATOM 676 N N . PHE A 1 86 ? -7.767 20.182 -12.054 1.00 36.53 86 PHE A N 1
ATOM 677 C CA . PHE A 1 86 ? -8.894 20.990 -12.523 1.00 36.53 86 PHE A CA 1
ATOM 678 C C . PHE A 1 86 ? -8.429 21.829 -13.718 1.00 36.53 86 PHE A C 1
ATOM 680 O O . PHE A 1 86 ? -7.395 22.492 -13.652 1.00 36.53 86 PHE A O 1
ATOM 687 N N . VAL A 1 87 ? -9.165 21.669 -14.820 1.00 42.31 87 VAL A N 1
ATOM 688 C CA . VAL A 1 87 ? -9.020 22.358 -16.113 1.00 42.31 87 VAL A CA 1
ATOM 689 C C . VAL A 1 87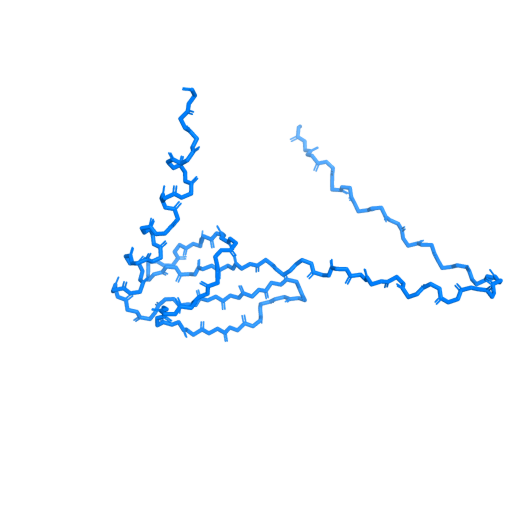 ? -9.254 23.854 -15.952 1.00 42.31 87 VAL A C 1
ATOM 691 O O . VAL A 1 87 ? -10.185 24.206 -15.194 1.00 42.31 87 VAL A O 1
#